Protein AF-A0ABD1RWU0-F1 (afdb_monomer)

Structure (mmCIF, N/CA/C/O backbone):
data_AF-A0ABD1RWU0-F1
#
_entry.id   AF-A0ABD1RWU0-F1
#
loop_
_atom_site.group_PDB
_atom_site.id
_atom_site.type_symbol
_atom_site.label_atom_id
_atom_site.label_alt_id
_atom_site.label_comp_id
_atom_site.label_asym_id
_atom_site.label_entity_id
_atom_site.label_seq_id
_atom_site.pdbx_PDB_ins_code
_atom_site.Cartn_x
_atom_site.Cartn_y
_atom_site.Cartn_z
_atom_site.occupancy
_atom_site.B_iso_or_equiv
_atom_site.auth_seq_id
_atom_site.auth_comp_id
_atom_site.auth_asym_id
_atom_site.auth_atom_id
_atom_site.pdbx_PDB_model_num
ATOM 1 N N . MET A 1 1 ? 14.741 -11.029 -5.369 1.00 43.56 1 MET A N 1
ATOM 2 C CA . MET A 1 1 ? 13.618 -10.096 -5.624 1.00 43.56 1 MET A CA 1
ATOM 3 C C . MET A 1 1 ? 12.484 -10.272 -4.617 1.00 43.56 1 MET A C 1
ATOM 5 O O . MET A 1 1 ? 12.058 -9.267 -4.078 1.00 43.56 1 MET A O 1
ATOM 9 N N . GLN A 1 2 ? 12.062 -11.499 -4.277 1.00 37.88 2 GLN A N 1
ATOM 10 C CA . GLN A 1 2 ? 10.984 -11.742 -3.296 1.00 37.88 2 GLN A CA 1
ATOM 11 C C . GLN A 1 2 ? 11.192 -11.044 -1.934 1.00 37.88 2 GLN A C 1
ATOM 13 O O . GLN A 1 2 ? 10.313 -10.337 -1.460 1.00 37.88 2 GLN A O 1
ATOM 18 N N . ALA A 1 3 ? 12.406 -11.121 -1.372 1.00 49.38 3 ALA A N 1
ATOM 19 C CA . ALA A 1 3 ? 12.727 -10.521 -0.073 1.00 49.38 3 ALA A CA 1
ATOM 20 C C . ALA A 1 3 ? 12.616 -8.980 -0.017 1.00 49.38 3 ALA A C 1
ATOM 22 O O . ALA A 1 3 ? 12.483 -8.429 1.074 1.00 49.38 3 ALA A O 1
ATOM 23 N N . SER A 1 4 ? 12.670 -8.263 -1.153 1.00 69.25 4 SER A N 1
ATOM 24 C CA . SER A 1 4 ? 12.455 -6.805 -1.141 1.00 69.25 4 SER A CA 1
ATOM 25 C C . SER A 1 4 ? 10.974 -6.447 -1.103 1.00 69.25 4 SER A C 1
ATOM 27 O O . SER A 1 4 ? 10.629 -5.402 -0.569 1.00 69.25 4 SER A O 1
ATOM 29 N N . VAL A 1 5 ? 10.108 -7.294 -1.668 1.00 70.38 5 VAL A N 1
ATOM 30 C CA . VAL A 1 5 ? 8.660 -7.060 -1.688 1.00 70.38 5 VAL A CA 1
ATOM 31 C C . VAL A 1 5 ? 8.091 -7.261 -0.291 1.00 70.38 5 VAL A C 1
ATOM 33 O O . VAL A 1 5 ? 7.410 -6.371 0.197 1.00 70.38 5 VAL A O 1
ATOM 36 N N . ASP A 1 6 ? 8.454 -8.349 0.394 1.00 79.62 6 ASP A N 1
ATOM 37 C CA . ASP A 1 6 ? 7.969 -8.612 1.757 1.00 79.62 6 ASP A CA 1
ATOM 38 C C . ASP A 1 6 ? 8.426 -7.527 2.742 1.00 79.62 6 ASP A C 1
ATOM 40 O O . ASP A 1 6 ? 7.652 -7.068 3.583 1.00 79.62 6 ASP A O 1
ATOM 44 N N . LYS A 1 7 ? 9.679 -7.066 2.611 1.00 85.81 7 LYS A N 1
ATOM 45 C CA . LYS A 1 7 ? 10.212 -5.979 3.437 1.00 85.81 7 LYS A CA 1
ATOM 46 C C . LYS A 1 7 ? 9.485 -4.657 3.168 1.00 85.81 7 LYS A C 1
ATOM 48 O O . LYS A 1 7 ? 9.028 -4.030 4.120 1.00 85.81 7 LYS A O 1
ATOM 53 N N . ASN A 1 8 ? 9.350 -4.259 1.899 1.00 83.56 8 ASN A N 1
ATOM 54 C CA . ASN A 1 8 ? 8.624 -3.042 1.526 1.00 83.56 8 ASN A CA 1
ATOM 55 C C . ASN A 1 8 ? 7.162 -3.112 1.976 1.00 83.56 8 ASN A C 1
ATOM 57 O O . ASN A 1 8 ? 6.624 -2.134 2.489 1.00 83.56 8 ASN A O 1
ATOM 61 N N . ALA A 1 9 ? 6.521 -4.269 1.809 1.00 88.12 9 ALA A N 1
ATOM 62 C CA . ALA A 1 9 ? 5.132 -4.451 2.183 1.00 88.12 9 ALA A CA 1
ATOM 63 C C . ALA A 1 9 ? 4.939 -4.324 3.697 1.00 88.12 9 ALA A C 1
ATOM 65 O O . ALA A 1 9 ? 3.993 -3.680 4.150 1.00 88.12 9 ALA A O 1
ATOM 66 N N . LYS A 1 10 ? 5.865 -4.879 4.484 1.00 91.81 10 LYS A N 1
ATOM 67 C CA . LYS A 1 10 ? 5.860 -4.711 5.934 1.00 91.81 10 LYS A CA 1
ATOM 68 C C . LYS A 1 10 ? 6.058 -3.250 6.347 1.00 91.81 10 LYS A C 1
ATOM 70 O O . LYS A 1 10 ? 5.286 -2.759 7.158 1.00 91.81 10 LYS A O 1
ATOM 75 N N . GLU A 1 11 ? 7.028 -2.544 5.767 1.00 92.75 11 GLU A N 1
ATOM 76 C CA . GLU A 1 11 ? 7.257 -1.123 6.081 1.00 92.75 11 GLU A CA 1
ATOM 77 C C . GLU A 1 11 ? 6.023 -0.265 5.761 1.00 92.75 11 GLU A C 1
ATOM 79 O O . GLU A 1 11 ? 5.578 0.518 6.597 1.00 92.75 11 GLU A O 1
ATOM 84 N N . ILE A 1 12 ? 5.412 -0.445 4.584 1.00 92.62 12 ILE A N 1
ATOM 85 C CA . ILE A 1 12 ? 4.189 0.284 4.208 1.00 92.62 12 ILE A CA 1
ATOM 86 C C . ILE A 1 12 ? 3.035 -0.063 5.159 1.00 92.62 12 ILE A C 1
ATOM 88 O O . ILE A 1 12 ? 2.276 0.824 5.551 1.00 92.62 12 ILE A O 1
ATOM 92 N N . LYS A 1 13 ? 2.902 -1.334 5.550 1.00 95.50 13 LYS A N 1
ATOM 93 C CA . LYS A 1 13 ? 1.900 -1.774 6.525 1.00 95.50 13 LYS A CA 1
ATOM 94 C C . LYS A 1 13 ? 2.087 -1.068 7.869 1.00 95.50 13 LYS A C 1
ATOM 96 O O . LYS A 1 13 ? 1.120 -0.498 8.369 1.00 95.50 13 LYS A O 1
ATOM 101 N N . ASP A 1 14 ? 3.305 -1.041 8.403 1.00 95.81 14 ASP A N 1
ATOM 102 C CA . ASP A 1 14 ? 3.613 -0.394 9.684 1.00 95.81 14 ASP A CA 1
ATOM 103 C C . ASP A 1 14 ? 3.277 1.114 9.638 1.00 95.81 14 ASP A C 1
ATOM 105 O O . ASP A 1 14 ? 2.637 1.631 10.555 1.00 95.81 14 ASP A O 1
ATOM 109 N N . TYR A 1 15 ? 3.565 1.801 8.523 1.00 94.94 15 TYR A N 1
ATOM 110 C CA . TYR A 1 15 ? 3.159 3.201 8.327 1.00 94.94 15 TYR A CA 1
ATOM 111 C C . TYR A 1 15 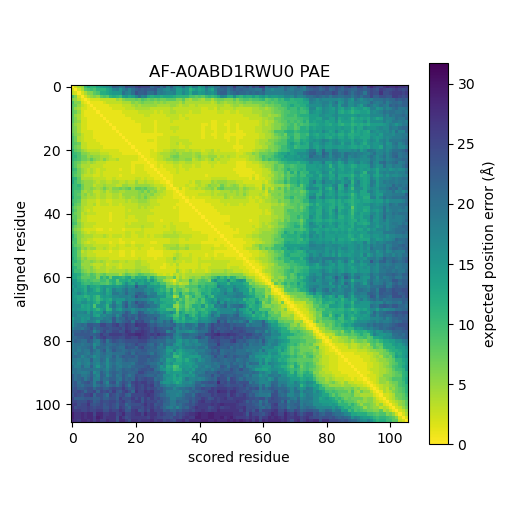? 1.638 3.403 8.305 1.00 94.94 15 TYR A C 1
ATOM 113 O O . TYR A 1 15 ? 1.129 4.367 8.882 1.00 94.94 15 TYR A O 1
ATOM 121 N N . ILE A 1 16 ? 0.889 2.518 7.641 1.00 95.75 16 ILE A N 1
ATOM 122 C CA . ILE A 1 16 ? -0.581 2.587 7.630 1.00 95.75 16 ILE A CA 1
ATOM 123 C C . ILE A 1 16 ? -1.123 2.442 9.053 1.00 95.75 16 ILE A C 1
ATOM 125 O O . ILE A 1 16 ? -2.048 3.164 9.437 1.00 95.75 16 ILE A O 1
ATOM 129 N N . GLU A 1 17 ? -0.555 1.521 9.832 1.00 96.38 17 GLU A N 1
ATOM 130 C CA . GLU A 1 17 ? -0.960 1.300 11.218 1.00 96.38 17 GLU A CA 1
ATOM 131 C C . GLU A 1 17 ? -0.630 2.497 12.108 1.00 96.38 17 GLU A C 1
ATOM 133 O O . GLU A 1 17 ? -1.487 2.901 12.892 1.00 96.38 17 GLU A O 1
ATOM 138 N N . GLU A 1 18 ? 0.540 3.114 11.943 1.00 96.56 18 GLU A N 1
ATOM 139 C CA . GLU A 1 18 ? 0.930 4.319 12.681 1.00 96.56 18 GLU A CA 1
ATOM 140 C C . GLU A 1 18 ? -0.015 5.497 12.393 1.00 96.56 18 GLU A C 1
ATOM 142 O O . GLU A 1 18 ? -0.533 6.127 13.319 1.00 96.56 18 GLU A O 1
ATOM 147 N N . ILE A 1 19 ? -0.314 5.761 11.116 1.00 95.19 19 ILE A N 1
ATOM 148 C CA . ILE A 1 19 ? -1.216 6.853 10.713 1.00 95.19 19 ILE A CA 1
ATOM 149 C C . ILE A 1 19 ? -2.636 6.604 11.234 1.00 95.19 19 ILE A C 1
ATOM 151 O O . ILE A 1 19 ? -3.297 7.524 11.734 1.00 95.19 19 ILE A O 1
ATOM 155 N N . TYR A 1 20 ? -3.123 5.366 11.126 1.00 96.06 20 TYR A N 1
ATOM 156 C CA . TYR A 1 20 ? -4.431 4.993 11.655 1.00 96.06 20 TYR A CA 1
ATOM 157 C C . TYR A 1 20 ? -4.471 5.133 13.180 1.00 96.06 20 TYR A C 1
ATOM 159 O O . TYR A 1 20 ? -5.425 5.694 13.712 1.00 96.06 20 TYR A O 1
ATOM 167 N N . TRP A 1 21 ? -3.433 4.675 13.883 1.00 96.31 21 TRP A N 1
ATOM 168 C CA . TRP A 1 21 ? -3.326 4.773 15.338 1.00 96.31 21 TRP A CA 1
ATOM 169 C C . TRP A 1 21 ? -3.318 6.227 15.817 1.00 96.31 21 TRP A C 1
ATOM 171 O O . TRP A 1 21 ? -4.068 6.579 16.725 1.00 96.31 21 TRP A O 1
ATOM 181 N N . GLY A 1 22 ? -2.526 7.087 15.175 1.00 95.38 22 GLY A N 1
ATOM 182 C CA . GLY A 1 22 ? -2.413 8.495 15.553 1.00 95.38 22 GLY A CA 1
ATOM 183 C C . GLY A 1 22 ? -3.664 9.327 15.256 1.00 95.38 22 GLY A C 1
ATOM 184 O O . GLY A 1 22 ? -3.916 10.318 15.938 1.00 95.38 22 GLY A O 1
ATOM 185 N N . SER A 1 23 ? -4.459 8.946 14.250 1.00 93.69 23 SER A N 1
ATOM 186 C CA . SER A 1 23 ? -5.615 9.740 13.799 1.00 93.69 23 SER A CA 1
ATOM 187 C C . SER A 1 23 ? -6.984 9.137 14.125 1.00 93.69 23 SER A C 1
ATOM 189 O O . SER A 1 23 ? -7.984 9.856 14.102 1.00 93.69 23 SER A O 1
ATOM 191 N N . GLY A 1 24 ? -7.060 7.823 14.348 1.00 93.94 24 GLY A N 1
ATOM 192 C CA . GLY A 1 24 ? -8.302 7.046 14.406 1.00 93.94 24 GLY A CA 1
ATOM 193 C C . GLY A 1 24 ? -9.093 7.012 13.089 1.00 93.94 24 GLY A C 1
ATOM 194 O O . GLY A 1 24 ? -10.208 6.490 13.053 1.00 93.94 24 GLY A O 1
ATOM 195 N N . LYS A 1 25 ? -8.564 7.592 12.003 1.00 95.94 25 LYS A N 1
ATOM 196 C CA . LYS A 1 25 ? -9.241 7.703 10.706 1.00 95.94 25 LYS A CA 1
ATOM 197 C C . LYS A 1 25 ? -8.689 6.675 9.731 1.00 95.94 25 LYS A C 1
ATOM 199 O O . LYS A 1 25 ? -7.493 6.403 9.700 1.00 95.94 25 LYS A O 1
ATOM 204 N N . ARG A 1 26 ? -9.570 6.145 8.878 1.00 96.44 26 ARG A N 1
ATOM 205 C CA . ARG A 1 26 ? -9.160 5.247 7.793 1.00 96.44 26 ARG A CA 1
ATOM 206 C C . ARG A 1 26 ? -8.235 5.968 6.808 1.00 96.44 26 ARG A C 1
ATOM 208 O O . ARG A 1 26 ? -8.498 7.109 6.433 1.00 96.44 26 ARG A O 1
ATOM 215 N N . VAL A 1 27 ? -7.199 5.270 6.361 1.00 95.75 27 VAL A N 1
ATOM 216 C CA . VAL A 1 27 ? -6.146 5.768 5.472 1.00 95.75 27 VAL A CA 1
ATOM 217 C C . VAL A 1 27 ? -6.563 5.595 4.009 1.00 95.75 27 VAL A C 1
ATOM 219 O O . VAL A 1 27 ? -7.031 4.528 3.615 1.00 95.75 27 VAL A O 1
ATOM 222 N N . LEU A 1 28 ? -6.397 6.638 3.194 1.00 94.38 28 LEU A N 1
ATOM 223 C CA . LEU A 1 28 ? -6.511 6.560 1.735 1.00 94.38 28 LEU A CA 1
ATOM 224 C C . LEU A 1 28 ? -5.110 6.389 1.148 1.00 94.38 28 LEU A C 1
ATOM 226 O O . LEU A 1 28 ? -4.244 7.232 1.373 1.00 94.38 28 LEU A O 1
ATOM 230 N N . LEU A 1 29 ? -4.897 5.318 0.387 1.00 92.56 29 LEU A N 1
ATOM 231 C CA . LEU A 1 29 ? -3.629 5.074 -0.291 1.00 92.56 29 LEU A CA 1
ATOM 232 C C . LEU A 1 29 ? -3.676 5.694 -1.687 1.00 92.56 29 LEU A C 1
ATOM 234 O O . LEU A 1 29 ? -4.510 5.312 -2.506 1.00 92.56 29 LEU A O 1
ATOM 238 N N . LEU A 1 30 ? -2.782 6.645 -1.953 1.00 91.56 30 LEU A N 1
ATOM 239 C CA . LEU A 1 30 ? -2.597 7.259 -3.266 1.00 91.56 30 LEU A CA 1
ATOM 240 C C . LEU A 1 30 ? -1.206 6.909 -3.768 1.00 91.56 30 LEU A C 1
ATOM 242 O O . LEU A 1 30 ? -0.218 7.290 -3.142 1.00 91.56 30 LEU A O 1
ATOM 246 N N . TRP A 1 31 ? -1.128 6.203 -4.892 1.00 88.38 31 TRP A N 1
ATOM 247 C CA . TRP A 1 31 ? 0.156 5.753 -5.410 1.00 88.38 31 TRP A CA 1
ATOM 248 C C . TRP A 1 31 ? 0.291 5.918 -6.912 1.00 88.38 31 TRP A C 1
ATOM 250 O O . TRP A 1 31 ? -0.648 5.721 -7.681 1.00 88.38 31 TRP A O 1
ATOM 260 N N . HIS A 1 32 ? 1.511 6.260 -7.319 1.00 85.69 32 HIS A N 1
ATOM 261 C CA . HIS A 1 32 ? 1.910 6.404 -8.709 1.00 85.69 32 HIS A CA 1
ATOM 262 C C . HIS A 1 32 ? 2.940 5.337 -9.078 1.00 85.69 32 HIS A C 1
ATOM 264 O O . HIS A 1 32 ? 3.818 5.009 -8.274 1.00 85.69 32 HIS A O 1
ATOM 270 N N . SER A 1 33 ? 2.846 4.797 -10.296 1.00 82.00 33 SER A N 1
ATOM 271 C CA . SER A 1 33 ? 3.846 3.873 -10.842 1.00 82.00 33 SER A CA 1
ATOM 272 C C . SER A 1 33 ? 4.064 2.648 -9.936 1.00 82.00 33 SER A C 1
ATOM 274 O O . SER A 1 33 ? 3.092 2.046 -9.467 1.00 82.00 33 SER A O 1
ATOM 276 N N . LYS A 1 34 ? 5.321 2.260 -9.691 1.00 81.31 34 LYS A N 1
ATOM 277 C CA . LYS A 1 34 ? 5.712 1.072 -8.922 1.00 81.31 34 LYS A CA 1
ATOM 278 C C . LYS A 1 34 ? 5.066 0.998 -7.537 1.00 81.31 34 LYS A C 1
ATOM 280 O O . LYS A 1 34 ? 4.664 -0.084 -7.123 1.00 81.31 34 LYS A O 1
ATOM 285 N N . GLY A 1 35 ? 4.900 2.132 -6.857 1.00 79.19 35 GLY A N 1
ATOM 286 C CA . GLY A 1 35 ? 4.320 2.149 -5.513 1.00 79.19 35 GLY A CA 1
ATOM 287 C C . GLY A 1 35 ? 2.867 1.663 -5.463 1.00 79.19 35 GLY A C 1
ATOM 288 O O . GLY A 1 35 ? 2.401 1.200 -4.425 1.00 79.19 35 GLY A O 1
ATOM 289 N N . GLY A 1 36 ? 2.161 1.693 -6.597 1.00 84.38 36 GLY A N 1
ATOM 290 C CA . GLY A 1 36 ? 0.820 1.128 -6.702 1.00 84.38 36 GLY A CA 1
ATOM 291 C C . GLY A 1 36 ? 0.802 -0.396 -6.657 1.00 84.38 36 GLY A C 1
ATOM 292 O O . GLY A 1 36 ? -0.069 -0.971 -6.014 1.00 84.38 36 GLY A O 1
ATOM 293 N N . VAL A 1 37 ? 1.797 -1.040 -7.272 1.00 83.88 37 VAL A N 1
ATOM 294 C CA . VAL A 1 37 ? 1.981 -2.499 -7.209 1.00 83.88 37 VAL A CA 1
ATOM 295 C C . VAL A 1 37 ? 2.404 -2.916 -5.802 1.00 83.88 37 VAL A C 1
ATOM 297 O O . VAL A 1 37 ? 1.848 -3.861 -5.250 1.00 83.88 37 VAL A O 1
ATOM 300 N N . ASP A 1 38 ? 3.316 -2.164 -5.181 1.00 85.88 38 ASP A N 1
ATOM 301 C CA . ASP A 1 38 ? 3.734 -2.420 -3.797 1.00 85.88 38 ASP A CA 1
ATOM 302 C C . ASP A 1 38 ? 2.543 -2.270 -2.826 1.00 85.88 38 ASP A C 1
ATOM 304 O O . ASP A 1 38 ? 2.345 -3.098 -1.940 1.00 85.88 38 ASP A O 1
ATOM 308 N N . SER A 1 39 ? 1.673 -1.280 -3.044 1.00 88.19 39 SER A N 1
ATOM 309 C CA . SER A 1 39 ? 0.453 -1.088 -2.242 1.00 88.19 39 SER A CA 1
ATOM 310 C C . SER A 1 39 ? -0.589 -2.175 -2.455 1.00 88.19 39 SER A C 1
ATOM 312 O O . SER A 1 39 ? -1.260 -2.589 -1.510 1.00 88.19 39 SER A O 1
ATOM 314 N N . ALA A 1 40 ? -0.710 -2.670 -3.686 1.00 88.12 40 ALA A N 1
ATOM 315 C CA . ALA A 1 40 ? -1.520 -3.838 -3.993 1.00 88.12 40 ALA A CA 1
ATOM 316 C C . ALA A 1 40 ? -1.049 -5.063 -3.206 1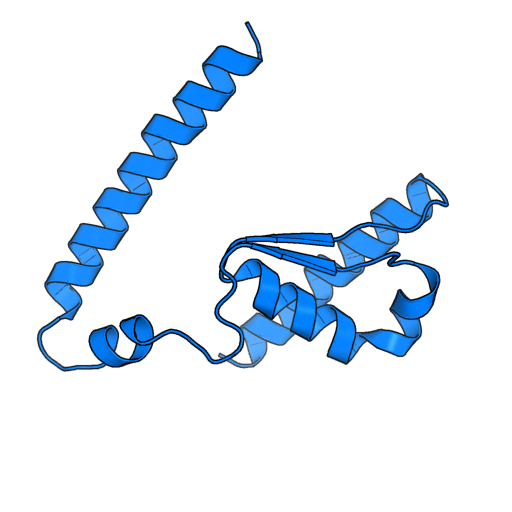.00 88.12 40 ALA A C 1
ATOM 318 O O . ALA A 1 40 ? -1.859 -5.760 -2.593 1.00 88.12 40 ALA A O 1
ATOM 319 N N . ALA A 1 41 ? 0.268 -5.295 -3.205 1.00 89.19 41 ALA A N 1
ATOM 320 C CA . ALA A 1 41 ? 0.891 -6.407 -2.504 1.00 89.19 41 ALA A CA 1
ATOM 321 C C . ALA A 1 41 ? 0.635 -6.312 -0.995 1.00 89.19 41 ALA A C 1
ATOM 323 O O . ALA A 1 41 ? 0.185 -7.286 -0.397 1.00 89.19 41 ALA A O 1
ATOM 324 N N . VAL A 1 42 ? 0.800 -5.126 -0.400 1.00 93.62 42 VAL A N 1
ATOM 325 C CA . VAL A 1 42 ? 0.483 -4.865 1.016 1.00 93.62 42 VAL A CA 1
ATOM 326 C C . VAL A 1 42 ? -0.957 -5.244 1.346 1.00 93.62 42 VAL A C 1
ATOM 328 O O . VAL A 1 42 ? -1.198 -5.997 2.290 1.00 93.62 42 VAL A O 1
ATOM 331 N N . LEU A 1 43 ? -1.922 -4.743 0.566 1.00 92.50 43 LEU A N 1
ATOM 332 C CA . LEU A 1 43 ? -3.339 -5.014 0.811 1.00 92.50 43 LEU A CA 1
ATOM 333 C C . LEU A 1 43 ? -3.682 -6.491 0.633 1.00 92.50 43 LEU A C 1
ATOM 335 O O . LEU A 1 43 ? -4.513 -7.000 1.377 1.00 92.50 43 LEU A O 1
ATOM 339 N N . SER A 1 44 ? -3.038 -7.181 -0.310 1.00 91.88 44 SER A N 1
ATOM 340 C CA . SER A 1 44 ? -3.234 -8.615 -0.521 1.00 91.88 44 SER A CA 1
ATOM 341 C C . SER A 1 44 ? -2.637 -9.454 0.610 1.00 91.88 44 SER A C 1
ATOM 343 O O . SER A 1 44 ? -3.260 -10.420 1.046 1.00 91.88 44 SER A O 1
ATOM 345 N N . MET A 1 45 ? -1.436 -9.111 1.079 1.00 93.00 45 MET A N 1
ATOM 346 C CA . MET A 1 45 ? -0.710 -9.876 2.099 1.00 93.00 45 MET A CA 1
ATOM 347 C C . MET A 1 45 ? -1.284 -9.660 3.502 1.00 93.00 45 MET A C 1
ATOM 349 O O . MET A 1 45 ? -1.381 -10.607 4.278 1.00 93.00 45 MET A O 1
ATOM 353 N N . TYR A 1 46 ? -1.704 -8.432 3.817 1.00 94.50 46 TYR A N 1
ATOM 354 C CA . TYR A 1 46 ? -2.135 -8.023 5.159 1.00 94.50 46 TYR A CA 1
ATOM 355 C C . TYR A 1 46 ? -3.621 -7.650 5.226 1.00 94.50 46 TYR A C 1
ATOM 357 O O . TYR A 1 46 ? -4.044 -6.906 6.113 1.00 94.50 46 TYR A O 1
ATOM 365 N N . TRP A 1 47 ? -4.445 -8.162 4.304 1.00 93.50 47 TRP A N 1
ATOM 366 C CA . TRP A 1 47 ? -5.865 -7.802 4.195 1.00 93.50 47 TRP A CA 1
ATOM 367 C C . TRP A 1 47 ? -6.618 -7.885 5.526 1.00 93.50 47 TRP A C 1
ATOM 369 O O . TRP A 1 47 ? -7.323 -6.951 5.905 1.00 93.50 47 TRP A O 1
ATOM 379 N N . ASN A 1 48 ? -6.435 -8.983 6.265 1.00 94.88 48 ASN A N 1
ATOM 380 C CA . ASN A 1 48 ? -7.118 -9.210 7.540 1.00 94.88 48 ASN A CA 1
ATOM 381 C C . ASN A 1 48 ? -6.781 -8.138 8.587 1.00 94.88 48 ASN A C 1
ATOM 383 O O . ASN A 1 48 ? -7.638 -7.770 9.386 1.00 94.88 48 ASN A O 1
ATOM 387 N N . GLU A 1 49 ? -5.561 -7.605 8.557 1.00 95.81 49 GLU A N 1
ATOM 388 C CA . GLU A 1 49 ? -5.106 -6.566 9.481 1.00 95.81 49 GLU A CA 1
ATOM 389 C C . GLU A 1 49 ? -5.513 -5.158 9.014 1.00 95.81 49 GLU A C 1
ATOM 391 O O . GLU A 1 49 ? -5.702 -4.268 9.848 1.00 95.81 49 GLU A O 1
ATOM 396 N N . LEU A 1 50 ? -5.673 -4.946 7.701 1.00 95.88 50 LEU A N 1
ATOM 397 C CA . LEU A 1 50 ? -5.859 -3.623 7.089 1.00 95.88 50 LEU A CA 1
ATOM 398 C C . LEU A 1 50 ? -7.297 -3.303 6.643 1.00 95.88 50 LEU A C 1
ATOM 400 O O . LEU A 1 50 ? -7.613 -2.125 6.469 1.00 95.88 50 LEU A O 1
ATOM 404 N N . LYS A 1 51 ? -8.196 -4.290 6.512 1.00 92.38 51 LYS A N 1
ATOM 405 C CA . LYS A 1 51 ? -9.579 -4.128 6.000 1.00 92.38 51 LYS A CA 1
ATOM 406 C C . LYS A 1 51 ? -10.416 -3.062 6.730 1.00 92.38 51 LYS A C 1
ATOM 408 O O . LYS A 1 51 ? -11.316 -2.474 6.138 1.00 92.38 51 LYS A O 1
ATOM 413 N N . GLY A 1 52 ? -10.136 -2.804 8.008 1.00 93.88 52 GLY A N 1
ATOM 414 C CA . GLY A 1 52 ? -10.789 -1.748 8.795 1.00 93.88 52 GLY A CA 1
ATOM 415 C C . GLY A 1 52 ? -10.024 -0.421 8.851 1.00 93.88 52 GLY A C 1
ATOM 416 O O . GLY A 1 52 ? -10.582 0.584 9.283 1.00 93.88 52 GLY A O 1
ATOM 417 N N . LYS A 1 53 ? -8.761 -0.413 8.415 1.00 96.50 53 LYS A N 1
ATOM 418 C CA . LYS A 1 53 ? -7.822 0.709 8.553 1.00 96.50 53 LYS A CA 1
ATOM 419 C C . LYS A 1 53 ? -7.615 1.461 7.243 1.00 96.50 53 LYS A C 1
ATOM 421 O O . LYS A 1 53 ? -7.337 2.652 7.277 1.00 96.50 53 LYS A O 1
ATOM 426 N N . VAL A 1 54 ? -7.795 0.804 6.098 1.00 95.44 54 VAL A N 1
ATOM 427 C CA . VAL A 1 54 ? -7.685 1.418 4.768 1.00 95.44 54 VAL A CA 1
ATOM 428 C C . VAL A 1 54 ? -9.077 1.680 4.198 1.00 95.44 54 VAL A C 1
ATOM 430 O O . VAL A 1 54 ? -9.938 0.803 4.193 1.00 95.44 54 VAL A O 1
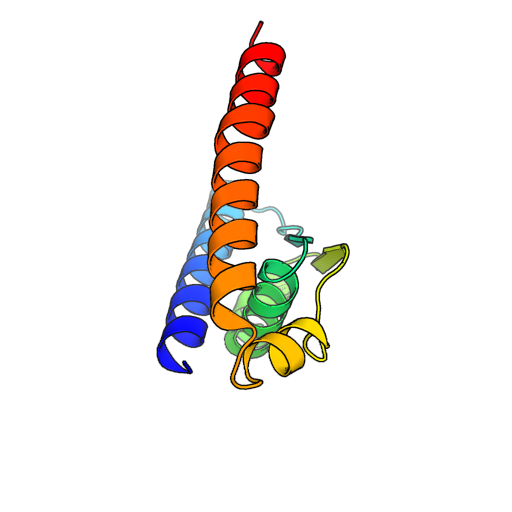ATOM 433 N N . ALA A 1 55 ? -9.319 2.905 3.736 1.00 93.31 55 ALA A N 1
ATOM 434 C CA . ALA A 1 55 ? -10.579 3.294 3.110 1.00 93.31 55 ALA A CA 1
ATOM 435 C C . ALA A 1 55 ? -10.631 2.877 1.637 1.00 93.31 55 ALA A C 1
ATOM 437 O O . ALA A 1 55 ? -11.647 2.349 1.191 1.00 93.31 55 ALA A O 1
ATOM 438 N N . ASN A 1 56 ? -9.561 3.160 0.887 1.00 89.81 56 ASN A N 1
ATOM 439 C CA . ASN A 1 56 ? -9.445 2.827 -0.529 1.00 89.81 56 ASN A CA 1
ATOM 440 C C . ASN A 1 56 ? -7.981 2.905 -1.006 1.00 89.81 56 ASN A C 1
ATOM 442 O O . ASN A 1 56 ? -7.126 3.467 -0.314 1.00 89.81 56 ASN A O 1
ATOM 446 N N . LEU A 1 57 ? -7.726 2.383 -2.205 1.00 89.31 57 LEU A N 1
ATOM 447 C CA . LEU A 1 57 ? -6.487 2.526 -2.966 1.00 89.31 57 LEU A CA 1
ATOM 448 C C . LEU A 1 57 ? -6.811 3.190 -4.309 1.00 89.31 57 LEU A C 1
ATOM 450 O O . LEU A 1 57 ? -7.594 2.652 -5.088 1.00 89.31 57 LEU A O 1
ATOM 454 N N . ALA A 1 58 ? -6.200 4.340 -4.590 1.00 90.50 58 ALA A N 1
ATOM 455 C CA . ALA A 1 58 ? -6.257 4.976 -5.901 1.00 90.50 58 ALA A CA 1
ATOM 456 C C . ALA A 1 58 ? -4.872 4.970 -6.557 1.00 90.50 58 ALA A C 1
ATOM 458 O O . ALA A 1 58 ? -3.856 5.282 -5.928 1.00 90.50 58 ALA A O 1
ATOM 459 N N . LEU A 1 59 ? -4.852 4.601 -7.835 1.00 84.75 59 LEU A N 1
ATOM 460 C CA . LEU A 1 59 ? -3.646 4.302 -8.594 1.00 84.75 59 LEU A CA 1
ATOM 461 C C . LEU A 1 59 ? -3.531 5.237 -9.790 1.00 84.75 59 LEU A C 1
ATOM 463 O O . LEU A 1 59 ? -4.500 5.435 -10.523 1.00 84.75 59 LEU A O 1
ATOM 467 N N . ALA A 1 60 ? -2.332 5.751 -10.026 1.00 80.56 60 ALA A N 1
ATOM 468 C CA . ALA A 1 60 ? -2.012 6.534 -11.208 1.00 80.56 60 ALA A CA 1
ATOM 469 C C . ALA A 1 60 ? -0.834 5.890 -11.950 1.00 80.56 60 ALA A C 1
ATOM 471 O O . ALA A 1 60 ? 0.274 5.816 -11.428 1.00 80.56 60 ALA A O 1
ATOM 472 N N . GLN A 1 61 ? -1.064 5.434 -13.185 1.00 82.50 61 GLN A N 1
ATOM 473 C CA . GLN A 1 61 ? -0.016 4.884 -14.063 1.00 82.50 61 GLN A CA 1
ATOM 474 C C . GLN A 1 61 ? 0.797 3.734 -13.429 1.00 82.50 61 GLN A C 1
ATOM 476 O O . GLN A 1 61 ? 2.003 3.624 -13.642 1.00 82.50 61 GLN A O 1
ATOM 481 N N . SER A 1 62 ? 0.152 2.886 -12.624 1.00 74.00 62 SER A N 1
ATOM 482 C CA . SER A 1 62 ? 0.805 1.763 -11.945 1.00 74.00 62 SER A CA 1
ATOM 483 C C . SER A 1 62 ? 0.837 0.508 -12.824 1.00 74.00 62 SER A C 1
ATOM 485 O O . SER A 1 62 ? -0.224 0.054 -13.254 1.00 74.00 62 SER A O 1
ATOM 487 N N . PRO A 1 63 ? 2.019 -0.080 -13.081 1.00 74.38 63 PRO A N 1
ATOM 488 C CA . PRO A 1 63 ? 2.169 -1.224 -13.978 1.00 74.38 63 PRO A CA 1
ATOM 489 C C . PRO A 1 63 ? 1.762 -2.537 -13.286 1.00 74.38 63 PRO A C 1
ATOM 491 O O . PRO A 1 63 ? 2.618 -3.322 -12.886 1.00 74.38 63 PRO A O 1
ATOM 494 N N . TYR A 1 64 ? 0.458 -2.771 -13.111 1.00 58.03 64 TYR A N 1
ATOM 495 C CA . TYR A 1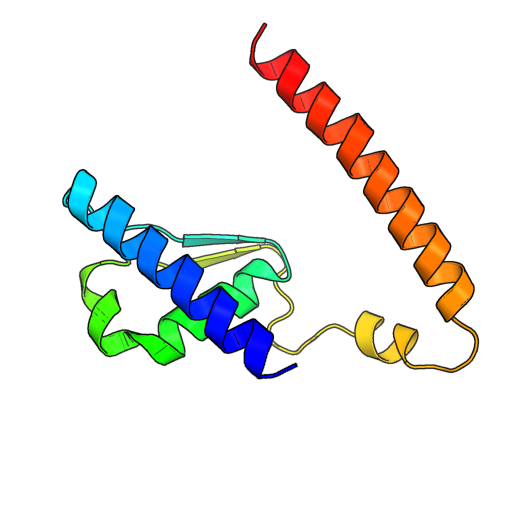 64 ? -0.071 -3.966 -12.428 1.00 58.03 64 TYR A CA 1
ATOM 496 C C . TYR A 1 64 ? 0.251 -5.289 -13.147 1.00 58.03 64 TYR A C 1
ATOM 498 O O . TYR A 1 64 ? 0.432 -6.305 -12.486 1.00 58.03 64 TYR A O 1
ATOM 506 N N . GLU A 1 65 ? 0.387 -5.269 -14.475 1.00 60.22 65 GLU A N 1
ATOM 507 C CA . GLU A 1 65 ? 0.796 -6.424 -15.300 1.00 60.22 65 GLU A CA 1
ATOM 508 C C . GLU A 1 65 ? 2.285 -6.374 -15.689 1.00 60.22 65 GLU A C 1
ATOM 510 O O . GLU A 1 65 ? 2.746 -7.087 -16.579 1.00 60.22 65 GLU A O 1
ATOM 515 N N . GLY A 1 66 ? 3.061 -5.517 -15.022 1.00 59.72 66 GLY A N 1
ATOM 516 C CA . GLY A 1 66 ? 4.416 -5.187 -15.441 1.00 59.72 66 GLY A CA 1
ATOM 517 C C . GLY A 1 66 ? 4.442 -4.096 -16.511 1.00 59.72 66 GLY A C 1
ATOM 518 O O . GLY A 1 66 ? 3.448 -3.426 -16.790 1.00 59.72 66 GLY A O 1
ATOM 519 N N . SER A 1 67 ? 5.629 -3.848 -17.055 1.00 61.50 67 SER A N 1
ATOM 520 C CA . SER A 1 67 ? 5.856 -2.819 -18.069 1.00 61.50 67 SER A CA 1
ATOM 521 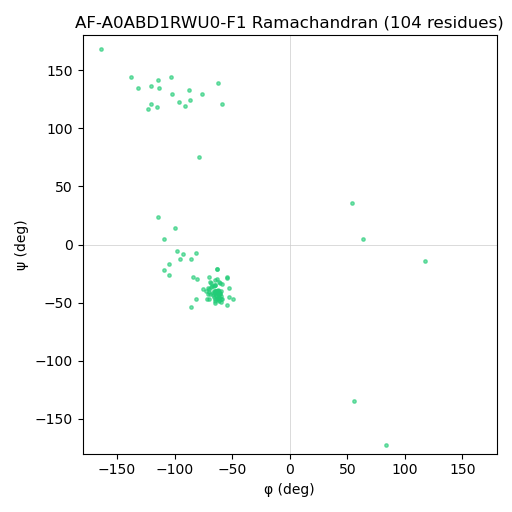C C . SER A 1 67 ? 6.660 -3.422 -19.219 1.00 61.50 67 SER A C 1
ATOM 523 O O . SER A 1 67 ? 7.669 -4.067 -18.929 1.00 61.50 67 SER A O 1
ATOM 525 N N . PRO A 1 68 ? 6.294 -3.181 -20.493 1.00 57.03 68 PRO A N 1
ATOM 526 C CA . PRO A 1 68 ? 7.087 -3.600 -21.655 1.00 57.03 68 PRO A CA 1
ATOM 527 C C . PRO A 1 68 ? 8.538 -3.104 -21.587 1.00 57.03 68 PRO A C 1
ATOM 529 O O . PRO A 1 68 ? 9.458 -3.786 -22.020 1.00 57.03 68 PRO A O 1
ATOM 532 N N . ILE A 1 69 ? 8.750 -1.963 -20.921 1.00 60.00 69 ILE A N 1
ATOM 533 C CA . ILE A 1 69 ? 10.072 -1.388 -20.649 1.00 60.00 69 ILE A CA 1
ATOM 534 C C . ILE A 1 69 ? 10.948 -2.361 -19.842 1.00 60.00 69 ILE A C 1
ATOM 536 O O . ILE A 1 69 ? 12.158 -2.399 -20.033 1.00 60.00 69 ILE A O 1
ATOM 540 N N . ALA A 1 70 ? 10.370 -3.167 -18.946 1.00 58.91 70 ALA A N 1
ATOM 541 C CA . ALA A 1 70 ? 11.133 -4.158 -18.187 1.00 58.91 70 ALA A CA 1
ATOM 542 C C . ALA A 1 70 ? 11.670 -5.282 -19.087 1.00 58.91 70 ALA A C 1
ATOM 544 O O . ALA A 1 70 ? 12.782 -5.755 -18.866 1.00 58.91 70 ALA A O 1
ATOM 545 N N . SER A 1 71 ? 10.902 -5.680 -20.104 1.00 60.25 71 SER A N 1
ATOM 546 C CA . SER A 1 71 ? 11.324 -6.657 -21.109 1.00 60.25 71 SER A CA 1
ATOM 547 C C . SER A 1 71 ? 12.407 -6.083 -22.024 1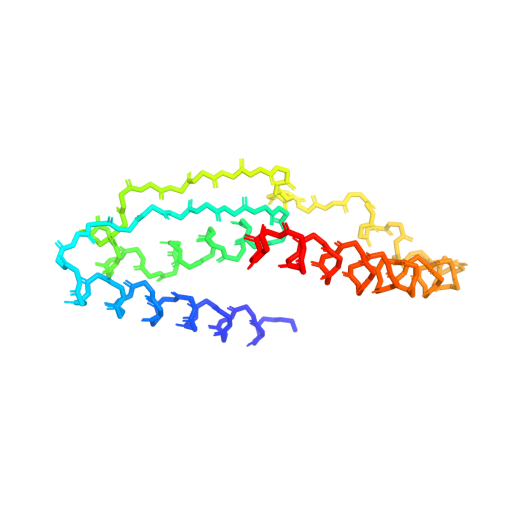.00 60.25 71 SER A C 1
ATOM 549 O O . SER A 1 71 ? 13.395 -6.767 -22.276 1.00 60.25 71 SER A O 1
ATOM 551 N N . ASP A 1 72 ? 12.282 -4.815 -22.427 1.00 59.66 72 ASP A N 1
ATOM 552 C CA . ASP A 1 72 ? 13.292 -4.126 -23.243 1.00 59.66 72 ASP A CA 1
ATOM 553 C C . ASP A 1 72 ? 14.625 -3.935 -22.500 1.00 59.66 72 ASP A C 1
ATOM 555 O O . ASP A 1 72 ? 15.694 -4.071 -23.091 1.00 59.66 72 ASP A O 1
ATOM 559 N N . ILE A 1 73 ? 14.592 -3.691 -21.185 1.00 57.81 73 ILE A N 1
ATOM 560 C CA . ILE A 1 73 ? 15.803 -3.589 -20.347 1.00 57.81 73 ILE A CA 1
ATOM 561 C C . ILE A 1 73 ? 16.567 -4.922 -20.269 1.00 57.81 73 ILE A C 1
ATOM 563 O O . ILE A 1 73 ? 17.787 -4.918 -20.093 1.00 57.81 73 ILE A O 1
ATOM 567 N N . LEU A 1 74 ? 15.869 -6.057 -20.365 1.00 59.56 74 LEU A N 1
ATOM 568 C CA . LEU A 1 74 ? 16.471 -7.391 -20.274 1.00 59.56 74 LEU A CA 1
ATOM 569 C C . LEU A 1 74 ? 17.100 -7.865 -21.596 1.00 59.56 74 LEU A C 1
ATOM 571 O O . LEU A 1 74 ? 17.776 -8.893 -21.597 1.00 59.56 74 LEU A O 1
ATOM 575 N N . LEU A 1 75 ? 16.914 -7.133 -22.700 1.00 68.12 75 LEU A N 1
ATOM 576 C CA . LEU A 1 75 ? 17.565 -7.426 -23.977 1.00 68.12 75 LEU A CA 1
ATOM 577 C C . LEU A 1 75 ? 19.041 -6.988 -23.946 1.00 68.12 75 LEU A C 1
ATOM 579 O O . LEU A 1 75 ? 19.374 -5.850 -23.597 1.00 68.12 75 LEU A O 1
ATOM 583 N N . GLU A 1 76 ? 19.949 -7.894 -24.327 1.00 53.94 76 GLU A N 1
ATOM 584 C CA . GLU A 1 76 ? 21.385 -7.603 -24.410 1.00 53.94 76 GLU A CA 1
ATOM 585 C C . GLU A 1 76 ? 21.645 -6.447 -25.395 1.00 53.94 76 GLU A C 1
ATOM 587 O O . GLU A 1 76 ? 21.295 -6.520 -26.570 1.00 53.94 76 GLU A O 1
ATOM 592 N N . GLY A 1 77 ? 22.258 -5.361 -24.904 1.00 64.69 77 GLY A N 1
ATOM 593 C CA . GLY A 1 77 ? 22.618 -4.176 -25.700 1.00 64.69 77 GLY A CA 1
ATOM 594 C C . GLY A 1 77 ? 21.940 -2.860 -25.291 1.00 64.69 77 GLY A C 1
ATOM 595 O O . GLY A 1 77 ? 22.425 -1.801 -25.676 1.00 64.69 77 GLY A O 1
ATOM 596 N N . GLN A 1 78 ? 20.886 -2.885 -24.464 1.00 58.03 78 GLN A N 1
ATOM 597 C CA . GLN A 1 78 ? 20.134 -1.680 -24.043 1.00 58.03 78 GLN A CA 1
ATOM 598 C C . GLN A 1 78 ? 20.540 -1.112 -22.663 1.00 58.03 78 GLN A C 1
ATOM 600 O O . GLN A 1 78 ? 20.104 -0.032 -22.259 1.00 58.03 78 GLN A O 1
ATOM 605 N N . LEU A 1 79 ? 21.432 -1.795 -21.936 1.00 59.41 79 LEU A N 1
ATOM 606 C CA . LEU A 1 79 ? 21.873 -1.394 -20.590 1.00 59.41 79 LEU A CA 1
ATOM 607 C C . LEU A 1 79 ? 22.575 -0.022 -20.552 1.00 59.41 79 LEU A C 1
ATOM 609 O O . LEU A 1 79 ? 22.442 0.704 -19.565 1.00 59.41 79 LEU A O 1
ATOM 613 N N . GLY A 1 80 ? 23.297 0.355 -21.614 1.00 64.62 80 GLY A N 1
ATOM 614 C CA . GLY A 1 80 ? 23.972 1.657 -21.712 1.00 64.62 80 GLY A CA 1
ATOM 615 C C . GLY A 1 80 ? 22.996 2.837 -21.771 1.00 64.62 80 GLY A C 1
ATOM 616 O O . GLY A 1 80 ? 23.195 3.844 -21.084 1.00 64.62 80 GLY A O 1
ATOM 617 N N . ASP A 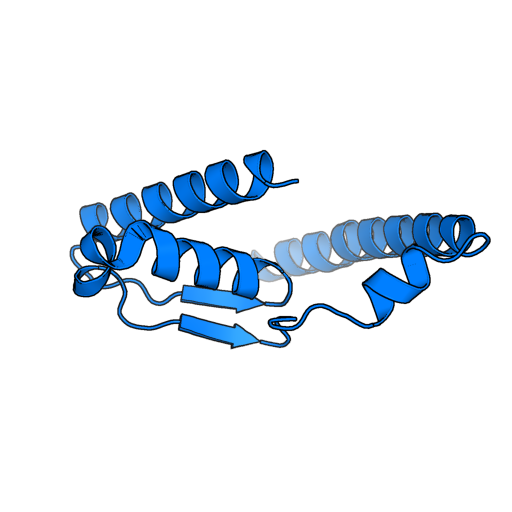1 81 ? 21.897 2.679 -22.510 1.00 66.25 81 ASP A N 1
ATOM 618 C CA . ASP A 1 81 ? 20.836 3.685 -22.610 1.00 66.25 81 ASP A CA 1
ATOM 619 C C . ASP A 1 81 ? 20.058 3.794 -21.299 1.00 66.25 81 ASP A C 1
ATOM 621 O O . ASP A 1 81 ? 19.770 4.898 -20.836 1.00 66.25 81 ASP A O 1
ATOM 625 N N . TYR A 1 82 ? 19.815 2.669 -20.620 1.00 66.19 82 TYR A N 1
ATOM 626 C CA . TYR A 1 82 ? 19.155 2.674 -19.317 1.00 66.19 82 TYR A CA 1
ATOM 627 C C . TYR A 1 82 ? 19.974 3.392 -18.237 1.00 66.19 82 TYR A C 1
ATOM 629 O O . TYR A 1 82 ? 19.412 4.141 -17.439 1.00 66.19 82 TYR A O 1
ATOM 637 N N . VAL A 1 83 ? 21.302 3.225 -18.212 1.00 68.50 83 VAL A N 1
ATOM 638 C CA . VAL A 1 83 ? 22.168 3.964 -17.275 1.00 68.50 83 VAL A CA 1
ATOM 639 C C . VAL A 1 83 ? 22.068 5.470 -17.522 1.00 68.50 83 VAL A C 1
ATOM 641 O O . VAL A 1 83 ? 21.944 6.229 -16.560 1.00 68.50 83 VAL A O 1
ATOM 644 N N . ASN A 1 84 ? 22.051 5.906 -18.784 1.00 74.81 84 ASN A N 1
ATOM 645 C CA . ASN A 1 84 ? 21.874 7.316 -19.136 1.00 74.81 84 ASN A CA 1
ATOM 646 C C . ASN A 1 84 ? 20.479 7.841 -18.778 1.00 74.81 84 ASN A C 1
ATOM 648 O O . ASN A 1 84 ? 20.377 8.915 -18.185 1.00 74.81 84 ASN A O 1
ATOM 652 N N . ILE A 1 85 ? 19.415 7.083 -19.054 1.00 73.25 85 ILE A N 1
ATOM 653 C CA . ILE A 1 85 ? 18.035 7.443 -18.694 1.00 73.25 85 ILE A CA 1
ATOM 654 C C . ILE A 1 85 ? 17.867 7.496 -17.173 1.00 73.25 85 ILE A C 1
ATOM 656 O O . ILE A 1 85 ? 17.245 8.424 -16.659 1.00 73.25 85 ILE A O 1
ATOM 660 N N . ARG A 1 86 ? 18.468 6.562 -16.428 1.00 71.38 86 ARG A N 1
ATOM 661 C CA . ARG A 1 86 ? 18.473 6.568 -14.959 1.00 71.38 86 ARG A CA 1
ATOM 662 C C . ARG A 1 86 ? 19.185 7.800 -14.415 1.00 71.38 86 ARG A C 1
ATOM 664 O O . ARG A 1 86 ? 18.642 8.468 -13.541 1.00 71.38 86 ARG A O 1
ATOM 671 N N . ARG A 1 87 ? 20.355 8.139 -14.961 1.00 76.94 87 ARG A N 1
ATOM 672 C CA . ARG A 1 87 ? 21.099 9.353 -14.589 1.00 76.94 87 ARG A CA 1
ATOM 673 C C . ARG A 1 87 ? 20.312 10.619 -14.921 1.00 76.94 87 ARG A C 1
ATOM 675 O O . ARG A 1 87 ? 20.295 11.559 -14.132 1.00 76.94 87 ARG A O 1
ATOM 682 N N . LEU A 1 88 ? 19.635 10.640 -16.070 1.00 76.31 88 LEU A N 1
ATOM 683 C CA . LEU A 1 88 ? 18.784 11.750 -16.483 1.00 76.31 88 LEU A CA 1
ATOM 684 C C . LEU A 1 88 ? 17.582 11.893 -15.548 1.00 76.31 88 LEU A C 1
ATOM 686 O O . LEU A 1 88 ? 17.312 12.999 -15.096 1.00 76.31 88 LEU A O 1
ATOM 690 N N . MET A 1 89 ? 16.910 10.792 -15.202 1.00 73.25 89 MET A N 1
ATOM 691 C CA . MET A 1 89 ? 15.836 10.772 -14.206 1.00 73.25 89 MET A CA 1
ATOM 692 C C . MET A 1 89 ? 16.326 11.227 -12.833 1.00 73.25 89 MET A C 1
ATOM 694 O O . MET A 1 89 ? 15.647 12.027 -12.200 1.00 73.25 89 MET A O 1
ATOM 698 N N . GLU A 1 90 ? 17.503 10.789 -12.382 1.00 74.94 90 GLU A N 1
ATOM 699 C CA . GLU A 1 90 ? 18.109 11.259 -11.131 1.00 74.94 90 GLU A CA 1
ATOM 700 C C . GLU A 1 90 ? 18.355 12.772 -11.161 1.00 74.94 90 GLU A C 1
ATOM 702 O O . GLU A 1 90 ? 18.007 13.464 -10.205 1.00 74.94 90 GLU A O 1
ATOM 707 N N . ILE A 1 91 ? 18.885 13.312 -12.264 1.00 79.00 91 ILE A N 1
ATOM 708 C CA . ILE A 1 91 ? 19.076 14.759 -12.441 1.00 79.00 91 ILE A CA 1
ATOM 709 C C . ILE A 1 91 ? 17.730 15.486 -12.476 1.00 79.00 91 ILE A C 1
ATOM 711 O O . ILE A 1 91 ? 17.601 16.543 -11.859 1.00 79.00 91 ILE A O 1
ATOM 715 N N . LEU A 1 92 ? 16.729 14.937 -13.166 1.00 73.56 92 LEU A N 1
ATOM 716 C CA . LEU A 1 92 ? 15.398 15.524 -13.284 1.00 73.56 92 LEU A CA 1
ATOM 717 C C . LEU A 1 92 ? 14.705 15.563 -11.921 1.00 73.56 92 LEU A C 1
ATOM 719 O O . LEU A 1 92 ? 14.217 16.608 -11.519 1.00 73.56 92 LEU A O 1
ATOM 723 N N . ILE A 1 93 ? 14.737 14.465 -11.169 1.00 72.75 93 ILE A N 1
ATOM 724 C CA . ILE A 1 93 ? 14.209 14.377 -9.805 1.00 72.75 93 ILE A CA 1
ATOM 725 C C . ILE A 1 93 ? 14.962 15.351 -8.893 1.00 72.75 93 ILE A C 1
ATOM 727 O O . ILE A 1 93 ? 14.341 16.159 -8.204 1.00 72.75 93 ILE A O 1
ATOM 731 N N . CYS A 1 94 ? 16.296 15.350 -8.933 1.00 68.94 94 CYS A N 1
ATOM 732 C CA . CYS A 1 94 ? 17.107 16.231 -8.096 1.00 68.94 94 CYS A CA 1
ATOM 733 C C . CYS A 1 94 ? 16.923 17.712 -8.422 1.00 68.94 94 CYS A C 1
ATOM 735 O O . CYS A 1 94 ? 17.001 18.523 -7.508 1.00 68.94 94 CYS A O 1
ATOM 737 N N . LYS A 1 95 ? 16.714 18.090 -9.686 1.00 66.31 95 LYS A N 1
ATOM 738 C CA . LYS A 1 95 ? 16.509 19.492 -10.066 1.00 66.31 95 LYS A CA 1
ATOM 739 C C . LYS A 1 95 ? 15.053 19.894 -9.928 1.00 66.31 95 LYS A C 1
ATOM 741 O O . LYS A 1 95 ? 14.771 20.854 -9.231 1.00 66.31 95 LYS A O 1
ATOM 746 N N . VAL A 1 96 ? 14.133 19.164 -10.546 1.00 64.31 96 VAL A N 1
ATOM 747 C CA . VAL A 1 96 ? 12.716 19.534 -10.614 1.00 64.31 96 VAL A CA 1
ATOM 748 C C . VAL A 1 96 ? 12.055 19.403 -9.250 1.00 64.31 96 VAL A C 1
ATOM 750 O O . VAL A 1 96 ? 11.421 20.358 -8.831 1.00 64.31 96 VAL A O 1
ATOM 753 N N . ILE A 1 97 ? 12.247 18.308 -8.504 1.00 63.03 97 ILE A N 1
ATOM 754 C CA . ILE A 1 97 ? 11.575 18.147 -7.200 1.00 63.03 97 ILE A CA 1
ATOM 755 C C . ILE A 1 97 ? 12.190 19.064 -6.140 1.00 63.03 97 ILE A C 1
ATOM 757 O O . ILE A 1 97 ? 11.440 19.675 -5.384 1.00 63.03 97 ILE A O 1
ATOM 761 N N . LYS A 1 98 ? 13.523 19.239 -6.102 1.00 58.09 98 LYS A N 1
ATOM 762 C CA . LYS A 1 98 ? 14.136 20.205 -5.167 1.00 58.09 98 LYS A CA 1
ATOM 763 C C . LYS A 1 98 ? 13.731 21.643 -5.476 1.00 58.09 98 LYS A C 1
ATOM 765 O O . LYS A 1 98 ? 13.474 22.391 -4.543 1.00 58.09 98 LYS A O 1
ATOM 770 N N . ILE A 1 99 ? 13.660 22.026 -6.754 1.00 58.41 99 ILE A N 1
ATOM 771 C CA . ILE A 1 99 ? 13.176 23.352 -7.157 1.00 58.41 99 ILE A CA 1
ATOM 772 C C . ILE A 1 99 ? 11.698 23.495 -6.781 1.00 58.41 99 ILE A C 1
ATOM 774 O O . ILE A 1 99 ? 11.338 24.455 -6.115 1.00 58.41 99 ILE A O 1
ATOM 778 N N . PHE A 1 100 ? 10.846 22.524 -7.109 1.00 56.44 100 PHE A N 1
ATOM 779 C CA . PHE A 1 100 ? 9.413 22.587 -6.809 1.00 56.44 100 PHE A CA 1
ATOM 780 C C . PHE A 1 100 ? 9.127 22.666 -5.299 1.00 56.44 100 PHE A C 1
ATOM 782 O O . PHE A 1 100 ? 8.298 23.465 -4.879 1.00 56.44 100 PHE A O 1
ATOM 789 N N . PHE A 1 101 ? 9.862 21.918 -4.466 1.00 55.94 101 PHE A N 1
ATOM 790 C CA . PHE A 1 101 ? 9.778 22.037 -3.003 1.00 55.94 101 PHE A CA 1
ATOM 791 C C . PHE A 1 101 ? 10.335 23.367 -2.472 1.00 55.94 101 PHE A C 1
ATOM 793 O O . PHE A 1 101 ? 9.809 23.884 -1.492 1.00 55.94 101 PHE A O 1
ATOM 800 N N . ALA A 1 102 ? 11.361 23.944 -3.107 1.00 56.06 102 ALA A N 1
ATOM 801 C CA . ALA A 1 102 ? 11.897 25.250 -2.719 1.00 56.06 102 ALA A CA 1
ATOM 802 C C . ALA A 1 102 ? 10.928 26.406 -3.030 1.00 56.06 102 ALA A C 1
ATOM 804 O O . ALA A 1 102 ? 10.885 27.374 -2.280 1.00 56.06 102 ALA A O 1
ATOM 805 N N . TYR A 1 103 ? 10.133 26.297 -4.100 1.00 52.25 103 TYR A N 1
ATOM 806 C CA . TYR A 1 103 ? 9.137 27.306 -4.485 1.00 52.25 103 TYR A CA 1
ATOM 807 C C . TYR A 1 103 ? 7.776 27.150 -3.783 1.00 52.25 103 TYR A C 1
ATOM 809 O O . TYR A 1 103 ? 6.969 28.066 -3.854 1.00 52.25 103 TYR A O 1
ATOM 817 N N . LEU A 1 104 ? 7.504 26.022 -3.113 1.00 45.28 104 LEU A N 1
ATOM 818 C CA . LEU A 1 104 ? 6.241 25.784 -2.394 1.00 45.28 104 LEU A CA 1
ATOM 819 C C . LEU A 1 104 ? 6.307 26.177 -0.900 1.00 45.28 104 LEU A C 1
ATOM 821 O O . LEU A 1 104 ? 5.287 26.157 -0.218 1.00 45.28 104 LEU A O 1
ATOM 825 N N . ILE A 1 105 ? 7.495 26.519 -0.383 1.00 48.12 105 ILE A N 1
ATOM 826 C CA . ILE A 1 105 ? 7.733 26.937 1.018 1.00 48.12 105 ILE A CA 1
ATOM 827 C C . ILE A 1 105 ? 8.057 28.452 1.115 1.00 48.12 105 ILE A C 1
ATOM 829 O O . ILE A 1 105 ? 8.324 28.961 2.202 1.00 48.12 105 ILE A O 1
ATOM 833 N N . LEU A 1 106 ? 7.995 29.191 -0.001 1.00 41.31 106 LEU A N 1
ATOM 834 C CA . LEU A 1 106 ? 8.154 30.654 -0.074 1.00 41.31 106 LEU A CA 1
ATOM 835 C C . LEU A 1 106 ? 6.834 31.346 -0.415 1.00 41.31 106 LEU A C 1
ATOM 837 O O . LEU A 1 106 ? 6.158 30.872 -1.354 1.00 41.31 106 LEU A O 1
#

pLDDT: mean 77.54, std 16.15, range [37.88, 96.56]

Radius of gyration: 17.29 Å; Cα contacts (8 Å, |Δi|>4): 85; chains: 1; bounding box: 35×42×41 Å

Nearest PDB structures (foldseek):
  3ua3-assembly1_B  TM=6.414E-01  e=1.477E+00  Caenorhabditis elegans
  4az0-assembly1_A  TM=6.820E-01  e=2.060E+00  Homo sapiens
  3hhg-assembly1_D  TM=4.258E-01  e=1.477E+00  Neisseria meningitidis serogroup B

Sequence (106 aa):
MQASVDKNAKEIKDYIEEIYWGSGKRVLLLWHSKGGVDSAAVLSMYWNELKGKVANLALAQSPYEGSPIASDILLEGQLGDYVNIRRLMEILICKVIKIFFAYLIL

Secondary structure (DSSP, 8-state):
-HHHHHHHHHHHHHHHHHHHHHH-SPEEEEEETHHHHHHHHHHHHSHHHHTTTEEEEEEES--TT-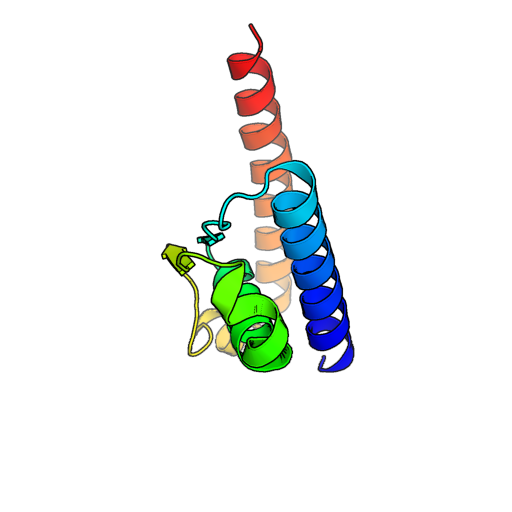-HHHHHHTSTT-HHHHHHHHHHHHHHIIIIIHHHHHHS--

Solvent-accessible surface area (backbone atoms only — not comparable to full-atom values): 6044 Å² total; per-residue (Å²): 115,69,73,58,52,58,50,52,24,50,54,55,46,53,50,53,51,50,53,24,67,77,63,77,43,59,41,73,45,77,28,54,28,70,54,27,44,49,49,48,49,27,50,68,76,40,34,92,80,35,67,86,41,47,70,51,79,48,72,43,84,39,53,78,90,53,55,74,66,61,59,54,56,71,41,92,84,39,58,69,59,49,53,52,50,50,52,48,48,50,50,46,50,60,48,53,51,51,49,53,57,58,60,72,77,104

Mean predicted aligned error: 11.65 Å

InterPro domains: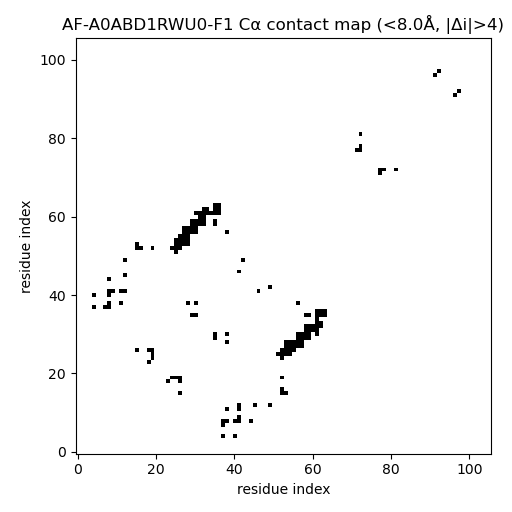
  IPR029058 Alpha/Beta hydrolase fold [G3DSA:3.40.50.1820] (2-104)

Foldseek 3Di:
DVVVLVVLLVVVLVVLVVVCVVPVDADEAEDEAQVLCSVVSNCVVCVVVRVVRHPYYDYHHYPNVDDVVVVVCPDPPCVVVVVVVVVVVVVCCVPVVVVVVVVVVD

Organism: NCBI:txid126358